Protein AF-A0A3M1SAV1-F1 (afdb_monomer_lite)

pLDDT: mean 75.79, std 13.44, range [55.75, 97.19]

Structure (mmCIF, N/CA/C/O backbone):
data_AF-A0A3M1SAV1-F1
#
_entry.id   AF-A0A3M1SAV1-F1
#
loop_
_atom_site.group_PDB
_atom_site.id
_atom_site.type_symbol
_atom_site.label_atom_id
_atom_site.label_alt_id
_atom_site.label_comp_id
_atom_site.label_asym_id
_atom_site.label_entity_id
_atom_site.label_seq_id
_atom_site.pdbx_PDB_ins_code
_atom_site.Cartn_x
_atom_site.Cartn_y
_atom_site.Cartn_z
_atom_site.occupancy
_atom_site.B_iso_or_equiv
_atom_site.auth_seq_id
_atom_site.auth_comp_id
_atom_site.auth_asym_id
_atom_site.auth_atom_id
_atom_site.pdbx_PDB_model_num
ATOM 1 N N . MET A 1 1 ? -12.743 35.276 10.292 1.00 55.75 1 MET A N 1
ATOM 2 C CA . MET A 1 1 ? -11.396 34.655 10.299 1.00 55.75 1 MET A CA 1
ATOM 3 C C . MET A 1 1 ? -11.082 33.923 11.611 1.00 55.75 1 MET A C 1
ATOM 5 O O . MET A 1 1 ? -10.102 33.199 11.645 1.00 55.75 1 MET A O 1
ATOM 9 N N . SER A 1 2 ? -11.886 34.080 12.674 1.00 58.16 2 SER A N 1
ATOM 10 C CA . SER A 1 2 ? -11.712 33.412 13.976 1.00 58.16 2 SER A CA 1
ATOM 11 C C . SER A 1 2 ? -12.417 32.052 14.113 1.00 58.16 2 SER A C 1
ATOM 13 O O . SER A 1 2 ? -12.016 31.282 14.974 1.00 58.16 2 SER A O 1
ATOM 15 N N . ASP A 1 3 ? -13.405 31.728 13.267 1.00 61.44 3 ASP A N 1
ATOM 16 C CA . ASP A 1 3 ? -14.136 30.444 13.338 1.00 61.44 3 ASP A CA 1
ATOM 17 C C . ASP A 1 3 ? -13.271 29.222 12.984 1.00 61.44 3 ASP A C 1
ATOM 19 O O . ASP A 1 3 ? -13.368 28.193 13.641 1.00 61.44 3 ASP A O 1
ATOM 23 N N . PHE A 1 4 ? -12.360 29.341 12.009 1.00 60.75 4 PHE A N 1
ATOM 24 C CA . PHE A 1 4 ? -11.517 28.216 11.566 1.00 60.75 4 PHE A CA 1
ATOM 25 C C . PHE A 1 4 ? -10.621 27.651 12.680 1.00 60.75 4 PHE A C 1
ATOM 27 O O . PHE A 1 4 ? -10.431 26.443 12.767 1.00 60.75 4 PHE A O 1
ATOM 34 N N . PHE A 1 5 ? -10.091 28.512 13.554 1.00 61.09 5 PHE A N 1
ATOM 35 C CA . PHE A 1 5 ? -9.214 28.077 14.645 1.00 61.09 5 PHE A CA 1
ATOM 36 C C . PHE A 1 5 ? -9.990 27.425 15.794 1.00 61.09 5 PHE A C 1
ATOM 38 O O . PHE A 1 5 ? -9.451 26.561 16.478 1.00 61.09 5 PHE A O 1
ATOM 45 N N . GLN A 1 6 ? -11.250 27.820 15.999 1.00 60.31 6 GLN A N 1
ATOM 46 C CA . GLN A 1 6 ? -12.087 27.277 17.064 1.00 60.31 6 GLN A CA 1
ATOM 47 C C . GLN A 1 6 ? -12.635 25.894 16.686 1.00 60.31 6 GLN A C 1
ATOM 49 O O . GLN A 1 6 ? -12.670 25.007 17.538 1.00 60.31 6 GLN A O 1
ATOM 54 N N . ASP A 1 7 ? -12.964 25.679 15.408 1.00 59.69 7 ASP A N 1
ATOM 55 C CA . ASP A 1 7 ? -13.302 24.353 14.886 1.00 59.69 7 ASP A CA 1
ATOM 56 C C . ASP A 1 7 ? -12.112 23.387 14.997 1.00 59.69 7 ASP A C 1
ATOM 58 O O . ASP A 1 7 ? -12.280 22.293 15.529 1.00 59.69 7 ASP A O 1
ATOM 62 N N . ASP A 1 8 ? -10.894 23.790 14.619 1.00 59.59 8 ASP A N 1
ATOM 63 C CA . ASP A 1 8 ? -9.691 22.949 14.763 1.00 59.59 8 ASP A CA 1
ATOM 64 C C . ASP A 1 8 ? -9.362 22.608 16.234 1.00 59.59 8 ASP A C 1
ATOM 66 O O . ASP A 1 8 ? -8.968 21.481 16.554 1.00 59.59 8 ASP A O 1
ATOM 70 N N . GLU A 1 9 ? -9.566 23.545 17.165 1.00 57.91 9 GLU A N 1
ATOM 71 C CA . GLU A 1 9 ? -9.299 23.346 18.598 1.00 57.91 9 GLU A CA 1
ATOM 72 C C . GLU A 1 9 ? -10.371 22.466 19.281 1.00 57.91 9 GLU A C 1
ATOM 74 O O . GLU A 1 9 ? -10.061 21.640 20.151 1.00 57.91 9 GLU A O 1
ATOM 79 N N . VAL A 1 10 ? -11.632 22.564 18.839 1.00 57.69 10 VAL A N 1
ATOM 80 C CA . VAL A 1 10 ? -12.720 21.652 19.233 1.00 57.69 10 VAL A CA 1
ATOM 81 C C . VAL A 1 10 ? -12.512 20.264 18.619 1.00 57.69 10 VAL A C 1
ATOM 83 O O . VAL A 1 10 ? -12.703 19.261 19.312 1.00 57.69 10 VAL A O 1
ATOM 86 N N . LEU A 1 11 ? -12.042 20.178 17.371 1.00 61.28 11 LEU A N 1
ATOM 87 C CA . LEU A 1 11 ? -11.702 18.922 16.699 1.00 61.28 11 LEU A CA 1
ATOM 88 C C . LEU A 1 11 ? -10.524 18.208 17.373 1.00 61.28 11 LEU A C 1
ATOM 90 O O . LEU A 1 11 ? -10.575 16.991 17.536 1.00 61.28 11 LEU A O 1
ATOM 94 N N . GLY A 1 12 ? -9.515 18.934 17.863 1.00 61.47 12 GLY A N 1
ATOM 95 C CA . GLY A 1 12 ? -8.405 18.362 18.633 1.00 61.47 12 GLY A CA 1
ATOM 96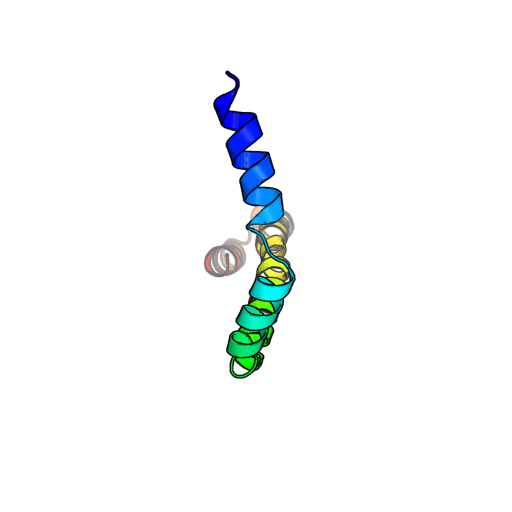 C C . GLY A 1 12 ? -8.836 17.683 19.943 1.00 61.47 12 GLY A C 1
ATOM 97 O O . GLY A 1 12 ? -8.262 16.664 20.328 1.00 61.47 12 GLY A O 1
ATOM 98 N N . LYS A 1 13 ? -9.884 18.194 20.612 1.00 60.09 13 LYS A N 1
ATOM 99 C CA . LYS A 1 13 ? -10.508 17.557 21.792 1.00 60.09 13 LYS A CA 1
ATOM 100 C C . LYS A 1 13 ? -11.542 16.482 21.436 1.00 60.09 13 LYS A C 1
ATOM 102 O O . LYS A 1 13 ? -11.713 15.540 22.209 1.00 60.09 13 LYS A O 1
ATOM 107 N N . ALA A 1 14 ? -12.236 16.617 20.306 1.00 60.66 14 ALA A N 1
ATOM 108 C CA . ALA A 1 14 ? -13.247 15.668 19.833 1.00 60.66 14 ALA A CA 1
ATOM 109 C C . ALA A 1 14 ? -12.644 14.445 19.122 1.00 60.66 14 ALA A C 1
ATOM 111 O O . ALA A 1 14 ? -13.260 13.376 19.108 1.00 60.66 14 ALA A O 1
ATOM 112 N N . TYR A 1 15 ? -11.416 14.552 18.604 1.00 68.25 15 TYR A N 1
ATOM 113 C CA . TYR A 1 15 ? -10.581 13.416 18.225 1.00 68.25 15 TYR A CA 1
ATOM 114 C C . TYR A 1 15 ? -10.068 12.720 19.490 1.00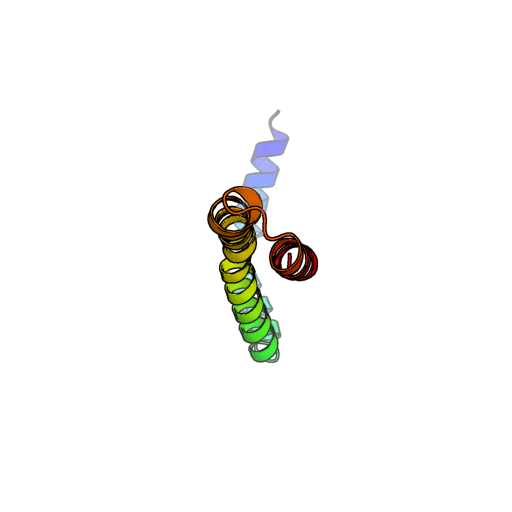 68.25 15 TYR A C 1
ATOM 116 O O . TYR A 1 15 ? -8.880 12.690 19.813 1.00 68.25 15 TYR A O 1
ATOM 124 N N . ASP A 1 16 ? -11.003 12.171 20.261 1.00 81.69 16 ASP A N 1
ATOM 125 C CA . ASP A 1 16 ? -10.691 11.432 21.463 1.00 81.69 16 ASP A CA 1
ATOM 126 C C . ASP A 1 16 ? -9.980 10.142 21.037 1.00 81.69 16 ASP A C 1
ATOM 128 O O . ASP A 1 16 ? -10.587 9.166 20.585 1.00 81.69 16 ASP A O 1
ATOM 132 N N . SER A 1 17 ? -8.652 10.137 21.151 1.00 79.69 17 SER A N 1
ATOM 133 C CA . SER A 1 17 ? -7.809 8.966 20.885 1.00 79.69 17 SER A CA 1
ATOM 134 C C . SER A 1 17 ? -8.306 7.718 21.634 1.00 79.69 17 SER A C 1
ATOM 136 O O . SER A 1 17 ? -8.148 6.588 21.157 1.00 79.69 17 SER A O 1
ATOM 138 N N . ARG A 1 18 ? -8.999 7.904 22.769 1.00 81.69 18 ARG A N 1
ATOM 139 C CA . ARG A 1 18 ? -9.681 6.846 23.518 1.00 81.69 18 ARG A CA 1
ATOM 140 C C . ARG A 1 18 ? -10.890 6.289 22.768 1.00 81.69 18 ARG A C 1
ATOM 142 O O . ARG A 1 18 ? -11.064 5.068 22.744 1.00 81.69 18 ARG A O 1
ATOM 149 N N . LEU A 1 19 ? -11.707 7.142 22.151 1.00 81.50 19 LEU A N 1
ATOM 150 C CA . LEU A 1 19 ? -12.818 6.742 21.283 1.00 81.50 19 LEU A CA 1
ATOM 151 C C . LEU A 1 19 ? -12.288 6.008 20.048 1.00 81.50 19 LEU A C 1
ATOM 153 O O . LEU A 1 19 ? -12.776 4.928 19.715 1.00 81.50 19 LEU A O 1
ATOM 157 N N . MET A 1 20 ? -11.223 6.524 19.438 1.00 86.19 20 MET A N 1
ATOM 158 C CA . MET A 1 20 ? -10.630 5.921 18.247 1.00 86.19 20 MET A CA 1
ATOM 159 C C . MET A 1 20 ? -10.048 4.530 18.542 1.00 86.19 20 MET A C 1
ATOM 161 O O . MET A 1 20 ? -10.265 3.576 17.796 1.00 86.19 20 MET A O 1
ATOM 165 N N . LYS A 1 21 ? -9.448 4.342 19.725 1.00 83.25 21 LYS A N 1
ATOM 166 C CA . LYS A 1 21 ? -9.029 3.020 20.221 1.00 83.25 21 LYS A CA 1
ATOM 167 C C . LYS A 1 21 ? -10.205 2.057 20.439 1.00 83.25 21 LYS A C 1
ATOM 169 O O . LYS A 1 21 ? -10.048 0.850 20.243 1.00 83.25 21 LYS A O 1
ATOM 174 N N . ARG A 1 22 ? -11.388 2.554 20.828 1.00 85.31 22 ARG A N 1
ATOM 175 C CA . ARG A 1 22 ? -12.611 1.730 20.930 1.00 85.31 22 ARG A CA 1
ATOM 176 C C . ARG A 1 22 ? -13.118 1.322 19.550 1.00 85.31 22 ARG A C 1
ATOM 178 O O . ARG A 1 22 ? -13.479 0.163 19.385 1.00 85.31 22 ARG A O 1
ATOM 185 N N . LEU A 1 23 ? -13.075 2.214 18.563 1.00 85.12 23 LEU A N 1
ATOM 186 C CA . LEU A 1 23 ? -13.429 1.897 17.175 1.00 85.12 23 LEU A CA 1
ATOM 187 C C . LEU A 1 23 ? -12.489 0.845 16.579 1.00 85.12 23 LEU A C 1
ATOM 189 O O . LEU A 1 23 ? -12.952 -0.168 16.060 1.00 85.12 23 LEU A O 1
ATOM 193 N N . LEU A 1 24 ? -11.178 0.989 16.782 1.00 85.12 24 LEU A N 1
ATOM 194 C CA . LEU A 1 24 ? -10.188 -0.015 16.373 1.00 85.12 24 LEU A CA 1
ATOM 195 C C . LEU A 1 24 ? -10.429 -1.393 17.018 1.00 85.12 24 LEU A C 1
ATOM 197 O O . LEU A 1 24 ? -10.104 -2.423 16.426 1.00 85.12 24 LEU A O 1
ATOM 201 N N . LYS A 1 25 ? -11.047 -1.454 18.208 1.00 86.75 25 LYS A N 1
ATOM 202 C CA . LYS A 1 25 ? -11.456 -2.724 18.830 1.00 86.75 25 LYS A CA 1
ATOM 203 C C . LYS A 1 25 ? -12.590 -3.412 18.061 1.00 86.75 25 LYS A C 1
ATOM 205 O O . LYS A 1 25 ? -12.598 -4.636 18.025 1.00 86.75 25 LYS A O 1
ATOM 210 N N . TYR A 1 26 ? -13.501 -2.670 17.431 1.00 85.00 26 TYR A N 1
ATOM 211 C CA . TYR A 1 26 ? -14.532 -3.240 16.550 1.00 85.00 26 TYR A CA 1
ATOM 212 C C . TYR A 1 26 ? -13.978 -3.679 15.194 1.00 85.00 26 TYR A C 1
ATOM 214 O O . TYR A 1 26 ? -14.539 -4.560 14.552 1.00 85.00 26 TYR A O 1
ATOM 222 N N . VAL A 1 27 ? -12.841 -3.114 14.793 1.00 84.44 27 VAL A N 1
ATOM 223 C CA . VAL A 1 27 ? -12.112 -3.502 13.583 1.00 84.44 27 VAL A CA 1
ATOM 224 C C . VAL A 1 27 ? -11.285 -4.785 13.790 1.00 84.44 27 VAL A C 1
ATOM 226 O O . VAL A 1 27 ? -10.997 -5.490 12.826 1.00 84.44 27 VAL A O 1
ATOM 229 N N . ARG A 1 28 ? -10.963 -5.158 15.042 1.00 82.88 28 ARG A N 1
ATOM 230 C CA . ARG A 1 28 ? -10.219 -6.390 15.390 1.00 82.88 28 ARG A CA 1
ATOM 231 C C . ARG A 1 28 ? -10.656 -7.674 14.663 1.00 82.88 28 ARG A C 1
ATOM 233 O O . ARG A 1 28 ? -9.767 -8.342 14.145 1.00 82.88 28 ARG A O 1
ATOM 240 N N . PRO A 1 29 ? -11.948 -8.051 14.591 1.00 86.50 29 PRO A N 1
ATOM 241 C CA . PRO A 1 29 ? -12.356 -9.271 13.887 1.00 86.50 29 PRO A CA 1
ATOM 242 C C . PRO A 1 29 ? -12.031 -9.254 12.382 1.00 86.50 29 PRO A C 1
ATOM 244 O O . PRO A 1 29 ? -11.922 -10.315 11.779 1.00 86.50 29 PRO A O 1
ATOM 247 N N . TYR A 1 30 ? -11.812 -8.078 11.785 1.00 88.19 30 TYR A N 1
ATOM 248 C CA . TYR A 1 30 ? -11.468 -7.907 10.370 1.00 88.19 30 TYR A CA 1
ATOM 249 C C . TYR A 1 30 ? -9.970 -7.664 10.130 1.00 88.19 30 TYR A C 1
ATOM 251 O O . TYR A 1 30 ? -9.572 -7.323 9.016 1.00 88.19 30 TYR A O 1
ATOM 259 N N . GLN A 1 31 ? -9.114 -7.857 11.142 1.00 87.19 31 GLN A N 1
ATOM 260 C CA . GLN A 1 31 ? -7.668 -7.642 11.012 1.00 87.19 31 GLN A CA 1
ATOM 261 C C . GLN A 1 31 ? -7.037 -8.467 9.889 1.00 87.19 31 GLN A C 1
ATOM 263 O O . GLN A 1 31 ? -6.142 -7.964 9.219 1.00 87.19 31 GLN A O 1
ATOM 268 N N . GLY A 1 32 ? -7.532 -9.681 9.626 1.00 92.94 32 GLY A N 1
ATOM 269 C CA . GLY A 1 32 ? -7.063 -10.497 8.502 1.00 92.94 32 GLY A CA 1
ATOM 270 C C . GLY A 1 32 ? -7.263 -9.809 7.148 1.00 92.94 32 GLY A C 1
ATOM 271 O O . GLY A 1 32 ? -6.328 -9.737 6.356 1.00 92.94 32 GLY A O 1
ATOM 272 N N . TYR A 1 33 ? -8.441 -9.225 6.912 1.00 93.44 33 TYR A N 1
ATOM 273 C CA . TYR A 1 33 ? -8.732 -8.484 5.680 1.00 93.44 33 TYR A CA 1
ATOM 274 C C . TYR A 1 33 ? -7.900 -7.210 5.560 1.00 93.44 33 TYR A C 1
ATOM 276 O O . TYR A 1 33 ? -7.449 -6.878 4.471 1.00 93.44 33 TYR A O 1
ATOM 284 N N . ILE A 1 34 ? -7.659 -6.513 6.671 1.00 92.06 34 ILE A N 1
ATOM 285 C CA . ILE A 1 34 ? -6.828 -5.304 6.677 1.00 92.06 34 ILE A CA 1
ATOM 286 C C . ILE A 1 34 ? -5.37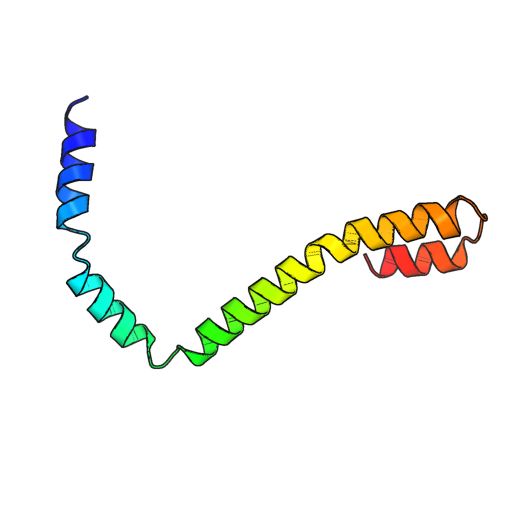4 -5.645 6.376 1.00 92.06 34 ILE A C 1
ATOM 288 O O . ILE A 1 34 ? -4.755 -4.984 5.552 1.00 92.06 34 ILE A O 1
ATOM 292 N N . ILE A 1 35 ? -4.835 -6.690 7.003 1.00 94.31 35 ILE A N 1
ATOM 293 C CA . ILE A 1 35 ? -3.474 -7.157 6.730 1.00 94.31 35 ILE A CA 1
ATOM 294 C C . ILE A 1 35 ? -3.359 -7.589 5.269 1.00 94.31 35 ILE A C 1
ATOM 296 O O . ILE A 1 35 ? -2.400 -7.209 4.604 1.00 94.31 35 ILE A O 1
ATOM 300 N N . LEU A 1 36 ? -4.351 -8.317 4.749 1.00 96.19 36 LEU A N 1
ATOM 301 C CA . LEU A 1 36 ? -4.390 -8.712 3.344 1.00 96.19 36 LEU A CA 1
ATOM 302 C C . LEU A 1 36 ? -4.430 -7.491 2.414 1.00 96.19 36 LEU A C 1
ATOM 304 O O . LEU A 1 36 ? -3.677 -7.444 1.448 1.00 96.19 36 LEU A O 1
ATOM 308 N N . ALA A 1 37 ? -5.256 -6.489 2.718 1.00 95.44 37 ALA A N 1
ATOM 309 C CA . ALA A 1 37 ? -5.349 -5.257 1.940 1.00 95.44 37 ALA A CA 1
ATOM 310 C C . ALA A 1 37 ? -4.036 -4.461 1.960 1.00 95.44 37 ALA A C 1
ATOM 312 O O . ALA A 1 37 ? -3.584 -4.005 0.915 1.00 95.44 37 ALA A O 1
ATOM 313 N N . ILE A 1 38 ? -3.395 -4.336 3.126 1.00 95.94 38 ILE A N 1
ATOM 314 C CA . ILE A 1 38 ? -2.082 -3.692 3.266 1.00 95.94 38 ILE A CA 1
ATOM 315 C C . ILE A 1 38 ? -1.030 -4.459 2.464 1.00 95.94 38 ILE A C 1
ATOM 317 O O . ILE A 1 38 ? -0.256 -3.855 1.729 1.00 95.94 38 ILE A O 1
ATOM 321 N N . PHE A 1 39 ? -1.018 -5.787 2.563 1.00 97.19 39 PHE A N 1
ATOM 322 C CA . PHE A 1 39 ? -0.094 -6.628 1.812 1.00 97.19 39 PHE A CA 1
ATOM 323 C C . PHE A 1 39 ? -0.283 -6.467 0.298 1.00 97.19 39 PHE A C 1
ATOM 325 O O . PHE A 1 39 ? 0.682 -6.209 -0.415 1.00 97.19 39 PHE A O 1
ATOM 332 N N . LEU A 1 40 ? -1.526 -6.536 -0.188 1.00 96.31 40 LEU A N 1
ATOM 333 C CA . LEU A 1 40 ? -1.872 -6.294 -1.592 1.00 96.31 40 LEU A CA 1
ATOM 334 C C . LEU A 1 40 ? -1.447 -4.898 -2.050 1.00 96.31 40 LEU A C 1
ATOM 336 O O . LEU A 1 40 ? -0.940 -4.746 -3.158 1.00 96.31 40 LEU A O 1
ATOM 340 N N . ASN A 1 41 ? -1.617 -3.886 -1.201 1.00 96.69 41 ASN A N 1
ATOM 341 C CA . ASN A 1 41 ? -1.190 -2.526 -1.497 1.00 96.69 41 ASN A CA 1
ATOM 342 C C . ASN A 1 41 ? 0.335 -2.439 -1.667 1.00 96.69 41 ASN A C 1
ATOM 344 O O . ASN A 1 41 ? 0.800 -1.906 -2.669 1.00 96.69 41 ASN A O 1
ATOM 348 N N . ILE A 1 42 ? 1.107 -3.054 -0.764 1.00 96.12 42 ILE A N 1
ATOM 349 C CA . ILE A 1 42 ? 2.574 -3.120 -0.865 1.00 96.12 42 ILE A CA 1
ATOM 350 C C . ILE A 1 42 ? 3.002 -3.842 -2.144 1.00 9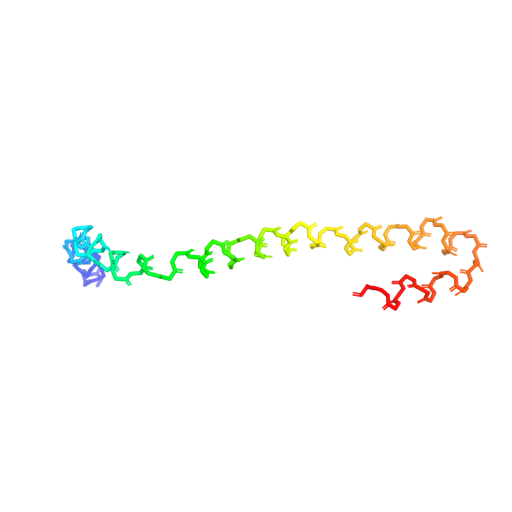6.12 42 ILE A C 1
ATOM 352 O O . ILE A 1 42 ? 3.877 -3.359 -2.857 1.00 96.12 42 ILE A O 1
ATOM 356 N N . VAL A 1 43 ? 2.378 -4.981 -2.457 1.00 95.56 43 VAL A N 1
ATOM 357 C CA . VAL A 1 43 ? 2.642 -5.717 -3.702 1.00 95.56 43 VAL A CA 1
ATOM 358 C C . VAL A 1 43 ? 2.345 -4.836 -4.915 1.00 95.56 43 VAL A C 1
ATOM 360 O O . VAL A 1 43 ? 3.144 -4.784 -5.842 1.00 95.56 43 VAL A O 1
ATOM 363 N N . THR A 1 44 ? 1.238 -4.096 -4.893 1.00 93.25 44 THR A N 1
ATOM 364 C CA . THR A 1 44 ? 0.849 -3.198 -5.988 1.00 93.25 44 THR A CA 1
ATOM 365 C C . THR A 1 44 ? 1.868 -2.074 -6.163 1.00 93.25 44 THR A C 1
ATOM 367 O O . THR A 1 44 ? 2.352 -1.872 -7.272 1.00 93.25 44 THR A O 1
ATOM 370 N N . ALA A 1 45 ? 2.273 -1.418 -5.074 1.00 92.62 45 ALA A N 1
ATOM 371 C CA . ALA A 1 45 ? 3.312 -0.390 -5.081 1.00 92.62 45 ALA A CA 1
ATOM 372 C C . ALA A 1 45 ? 4.669 -0.930 -5.571 1.00 92.62 45 ALA A C 1
ATOM 374 O O . ALA A 1 45 ? 5.397 -0.244 -6.281 1.00 92.62 45 ALA A O 1
ATOM 375 N N . ALA A 1 46 ? 5.008 -2.182 -5.249 1.00 89.81 46 ALA A N 1
ATOM 376 C CA . ALA A 1 46 ? 6.203 -2.841 -5.775 1.00 89.81 46 ALA A CA 1
ATOM 377 C C . ALA A 1 46 ? 6.086 -3.203 -7.269 1.00 89.81 46 ALA A C 1
ATOM 379 O O . ALA A 1 46 ? 7.106 -3.307 -7.950 1.00 89.81 46 ALA A O 1
ATOM 380 N N . LEU A 1 47 ? 4.867 -3.377 -7.792 1.00 89.25 47 LEU A N 1
ATOM 381 C CA . LEU A 1 47 ? 4.602 -3.625 -9.212 1.00 89.25 47 LEU A CA 1
ATOM 382 C C . LEU A 1 47 ? 4.572 -2.339 -10.056 1.00 89.25 47 LEU A C 1
ATOM 384 O O . LEU A 1 47 ? 4.857 -2.401 -11.249 1.00 89.25 47 LEU A O 1
ATOM 388 N N . GLU A 1 48 ? 4.287 -1.171 -9.479 1.00 86.75 48 GLU A N 1
ATOM 389 C CA . GLU A 1 48 ? 4.344 0.119 -10.187 1.00 86.75 48 GLU A CA 1
ATOM 390 C C . GLU A 1 48 ? 5.665 0.368 -10.950 1.00 86.75 48 GLU A C 1
ATOM 392 O O . GLU A 1 48 ? 5.599 0.735 -12.129 1.00 86.75 48 GLU A O 1
ATOM 397 N N . PRO A 1 49 ? 6.865 0.122 -10.378 1.00 86.06 49 PRO A N 1
ATOM 398 C CA . PRO A 1 49 ? 8.130 0.294 -11.094 1.00 86.06 49 PRO A CA 1
ATOM 399 C C . PRO A 1 49 ? 8.397 -0.773 -12.167 1.00 86.06 49 PRO A C 1
ATOM 401 O O . PRO A 1 49 ? 9.306 -0.596 -12.981 1.00 86.06 49 PRO A O 1
ATOM 404 N N . VAL A 1 50 ? 7.610 -1.852 -12.235 1.00 84.88 50 VAL A N 1
ATOM 405 C CA . VAL A 1 50 ? 7.760 -2.875 -13.283 1.00 84.88 50 VAL A CA 1
ATOM 406 C C . VAL A 1 50 ? 7.450 -2.282 -14.658 1.00 84.88 50 VAL A C 1
ATOM 408 O O . VAL A 1 50 ? 8.160 -2.572 -15.616 1.00 84.88 50 VAL A O 1
ATOM 411 N N . ARG A 1 51 ? 6.466 -1.379 -14.765 1.00 79.00 51 ARG A N 1
ATOM 412 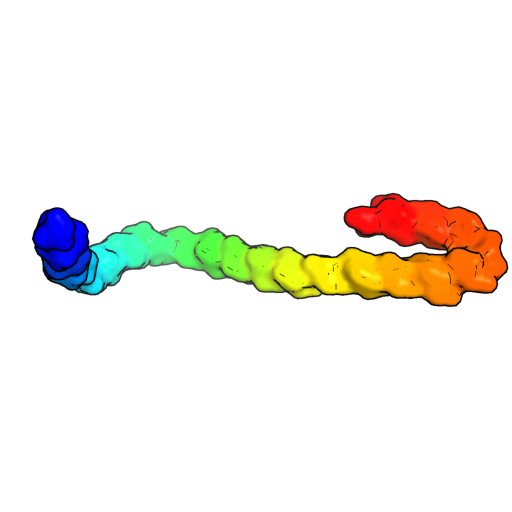C CA . ARG A 1 51 ? 6.114 -0.712 -16.032 1.00 79.00 51 ARG A CA 1
ATOM 413 C C . ARG A 1 51 ? 7.273 0.081 -16.652 1.00 79.00 51 ARG A C 1
ATOM 415 O O . ARG A 1 51 ? 7.650 -0.240 -17.776 1.00 79.00 51 ARG A O 1
ATOM 422 N N . PRO A 1 52 ? 7.888 1.074 -15.976 1.00 82.19 52 PRO A N 1
ATOM 423 C CA . PRO A 1 52 ? 9.014 1.811 -16.551 1.00 82.19 52 PRO A CA 1
ATOM 424 C C . PRO A 1 52 ? 10.236 0.920 -16.803 1.00 82.19 52 PRO A C 1
ATOM 426 O O . PRO A 1 52 ? 10.977 1.164 -17.756 1.00 82.19 52 PRO A O 1
ATOM 429 N N . TYR A 1 53 ? 10.436 -0.134 -16.003 1.00 80.56 53 TYR A N 1
ATOM 430 C CA . TYR A 1 53 ? 11.499 -1.109 -16.245 1.00 80.56 53 TYR A CA 1
ATOM 431 C C . TYR A 1 53 ? 11.276 -1.892 -17.546 1.00 80.56 53 TYR A C 1
ATOM 433 O O . TYR A 1 53 ? 12.184 -1.994 -18.370 1.00 80.56 53 TYR A O 1
ATOM 441 N N . LEU A 1 54 ? 10.057 -2.385 -17.774 1.00 74.25 54 LEU A N 1
ATOM 442 C CA . LEU A 1 54 ? 9.682 -3.056 -19.018 1.00 74.25 54 LEU A CA 1
ATOM 443 C C . LEU A 1 54 ? 9.779 -2.118 -20.223 1.00 74.25 54 LEU A C 1
ATOM 445 O O . LEU A 1 54 ? 10.301 -2.525 -21.257 1.00 74.25 54 LEU A O 1
ATOM 449 N N . THR A 1 55 ? 9.371 -0.852 -20.084 1.00 77.00 55 THR A N 1
ATOM 450 C CA . THR A 1 55 ? 9.549 0.162 -21.134 1.00 77.00 55 THR A CA 1
ATOM 451 C C . THR A 1 55 ? 11.024 0.370 -21.469 1.00 77.00 55 THR A C 1
ATOM 453 O O . THR A 1 55 ? 11.377 0.436 -22.643 1.00 77.00 55 THR A O 1
ATOM 456 N N . LYS A 1 56 ? 11.910 0.414 -20.465 1.00 77.62 56 LYS A N 1
ATOM 457 C CA . LYS A 1 56 ? 13.357 0.504 -20.697 1.00 77.62 56 LYS A CA 1
ATOM 458 C C . LYS A 1 56 ? 13.871 -0.697 -21.496 1.00 77.62 56 LYS A C 1
ATOM 460 O O . LYS A 1 56 ? 14.563 -0.517 -22.490 1.00 77.62 56 LYS A O 1
ATOM 465 N N . VAL A 1 57 ? 13.491 -1.914 -21.101 1.00 75.12 57 VAL A N 1
ATOM 466 C CA . VAL A 1 57 ? 13.873 -3.147 -21.811 1.00 75.12 57 VAL A CA 1
ATOM 467 C C . VAL A 1 57 ? 13.319 -3.170 -23.240 1.00 75.12 57 VAL A C 1
ATOM 469 O O . VAL A 1 57 ? 14.027 -3.586 -24.155 1.00 75.12 57 VAL A O 1
ATOM 472 N N . ALA A 1 58 ? 12.084 -2.706 -23.451 1.00 70.06 58 ALA A N 1
ATOM 473 C CA . ALA A 1 58 ? 11.475 -2.583 -24.774 1.00 70.06 58 ALA A CA 1
ATOM 474 C C . ALA A 1 58 ? 12.295 -1.662 -25.692 1.00 70.06 58 ALA A C 1
ATOM 476 O O . ALA A 1 58 ? 12.596 -2.021 -26.830 1.00 70.06 58 ALA A O 1
ATOM 477 N N . VAL A 1 59 ? 12.698 -0.497 -25.183 1.00 70.12 59 VAL A N 1
ATOM 478 C CA . VAL A 1 59 ? 13.509 0.466 -25.937 1.00 70.12 59 VAL A CA 1
ATOM 479 C C . VAL A 1 59 ? 14.905 -0.098 -26.227 1.00 70.12 59 VAL A C 1
ATOM 481 O O . VAL A 1 59 ? 15.310 -0.138 -27.389 1.00 70.12 59 VAL A O 1
ATOM 484 N N . ASP A 1 60 ? 15.607 -0.591 -25.204 1.00 69.38 60 ASP A N 1
ATOM 485 C CA . ASP A 1 60 ? 17.013 -0.996 -25.318 1.00 69.38 60 ASP A CA 1
ATOM 486 C C . ASP A 1 60 ? 17.203 -2.282 -26.143 1.00 69.38 60 ASP A C 1
ATOM 488 O O . ASP A 1 60 ? 18.146 -2.369 -26.924 1.00 69.38 60 ASP A O 1
ATOM 492 N N . ASN A 1 61 ? 16.320 -3.281 -26.003 1.00 62.59 61 ASN A N 1
ATOM 493 C CA . ASN A 1 61 ? 16.511 -4.593 -26.640 1.00 62.59 61 ASN A CA 1
ATOM 494 C C . ASN A 1 61 ? 15.657 -4.825 -27.891 1.00 62.59 61 ASN A C 1
ATOM 496 O O . ASN A 1 61 ? 16.034 -5.647 -28.720 1.00 62.59 61 ASN A O 1
ATOM 500 N N . TYR A 1 62 ? 14.525 -4.136 -28.057 1.00 62.47 62 TYR A N 1
ATOM 501 C CA . TYR A 1 62 ? 13.622 -4.406 -29.184 1.00 62.47 62 TYR A CA 1
ATOM 502 C C . TYR A 1 62 ? 13.602 -3.278 -30.210 1.00 62.47 62 TYR A C 1
ATOM 504 O O . TYR A 1 62 ? 13.666 -3.551 -31.408 1.00 62.47 62 TYR A O 1
ATOM 512 N N . ILE A 1 63 ? 13.595 -2.015 -29.772 1.00 59.22 63 ILE A N 1
ATOM 513 C CA . ILE A 1 63 ? 13.647 -0.877 -30.702 1.00 59.22 63 ILE A CA 1
ATOM 514 C C . ILE A 1 63 ? 15.051 -0.727 -31.306 1.00 59.22 63 ILE A C 1
ATOM 516 O O . ILE A 1 63 ? 15.166 -0.501 -32.508 1.00 59.22 63 ILE A O 1
ATOM 520 N N . ALA A 1 64 ? 16.118 -0.917 -30.522 1.00 58.59 64 ALA A N 1
ATOM 521 C CA . ALA A 1 64 ? 17.493 -0.788 -31.019 1.00 58.59 64 ALA A CA 1
ATOM 522 C C . ALA A 1 64 ? 17.933 -1.924 -31.969 1.00 58.59 64 ALA A C 1
ATOM 524 O O . ALA A 1 64 ? 18.833 -1.723 -32.783 1.00 58.59 64 ALA A O 1
ATOM 525 N N . ILE A 1 65 ? 17.306 -3.105 -31.877 1.00 58.38 65 ILE A N 1
ATOM 526 C CA . ILE A 1 65 ? 17.674 -4.318 -32.637 1.00 58.38 65 ILE A CA 1
ATOM 527 C C . ILE A 1 6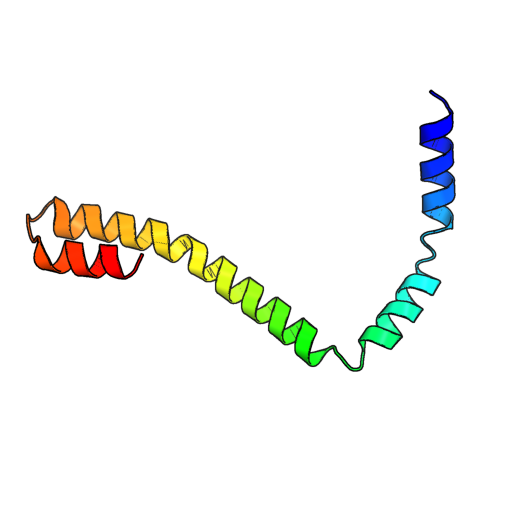5 ? 16.686 -4.598 -33.793 1.00 58.38 65 ILE A C 1
ATOM 529 O O . ILE A 1 65 ? 17.000 -5.356 -34.708 1.00 58.38 65 ILE A O 1
ATOM 533 N N . GLY A 1 66 ? 15.511 -3.953 -33.810 1.00 56.72 66 GLY A N 1
ATOM 534 C CA . GLY A 1 66 ? 14.513 -4.091 -34.880 1.00 56.72 66 GLY A CA 1
ATOM 535 C C . GLY A 1 66 ? 13.635 -5.349 -34.788 1.00 56.72 66 GLY A C 1
ATOM 536 O O . GLY A 1 66 ? 12.951 -5.687 -35.757 1.00 56.72 66 GLY A O 1
ATOM 537 N N . ASP A 1 67 ? 13.622 -6.043 -33.644 1.00 63.88 67 ASP A N 1
ATOM 538 C CA . ASP A 1 67 ? 12.787 -7.231 -33.432 1.00 63.88 67 ASP A CA 1
ATOM 539 C C . ASP A 1 67 ? 11.365 -6.845 -32.993 1.00 63.88 67 ASP A C 1
ATOM 541 O O . ASP A 1 67 ? 11.060 -6.571 -31.829 1.00 63.88 67 ASP A O 1
ATOM 545 N N . SER A 1 68 ? 10.470 -6.833 -33.975 1.00 58.78 68 SER A N 1
ATOM 546 C CA . SER A 1 68 ? 9.066 -6.442 -33.840 1.00 58.78 68 SER A CA 1
ATOM 547 C C . SER A 1 68 ? 8.209 -7.454 -33.070 1.00 58.78 68 SER A C 1
ATOM 549 O O . SER A 1 68 ? 7.173 -7.070 -32.525 1.00 58.78 68 SER A O 1
ATOM 551 N N . LYS A 1 69 ? 8.614 -8.730 -32.968 1.00 65.56 69 LYS A N 1
ATOM 552 C CA . LYS A 1 69 ? 7.798 -9.761 -32.299 1.00 65.56 69 LYS A CA 1
ATOM 553 C C . LYS A 1 69 ? 7.878 -9.677 -30.780 1.00 65.56 69 LYS A C 1
ATOM 555 O O . LYS A 1 69 ? 6.847 -9.769 -30.114 1.00 65.56 69 LYS A O 1
ATOM 560 N N . GLY A 1 70 ? 9.068 -9.474 -30.221 1.00 63.38 70 GLY A N 1
ATOM 561 C CA . GLY A 1 70 ? 9.201 -9.345 -28.770 1.00 63.38 70 GLY A CA 1
ATOM 562 C C . GLY A 1 70 ? 8.772 -7.974 -28.233 1.00 63.38 70 GLY A C 1
ATOM 563 O O . GLY A 1 70 ? 8.295 -7.894 -27.101 1.00 63.38 70 GLY A O 1
ATOM 564 N N . LEU A 1 71 ? 8.780 -6.932 -29.077 1.00 64.06 71 LEU A N 1
ATOM 565 C CA . LEU A 1 71 ? 8.175 -5.638 -28.751 1.00 64.06 71 LEU A CA 1
ATOM 566 C C . LEU A 1 71 ? 6.665 -5.772 -28.475 1.00 64.06 71 LEU A C 1
ATOM 568 O O . LEU A 1 71 ? 6.170 -5.247 -27.479 1.00 64.06 71 LEU A O 1
ATOM 572 N N . ILE A 1 72 ? 5.943 -6.532 -29.310 1.00 66.50 72 ILE A N 1
ATOM 573 C CA . ILE A 1 72 ? 4.502 -6.784 -29.134 1.00 66.50 72 ILE A CA 1
ATOM 574 C C . ILE A 1 72 ? 4.226 -7.536 -27.825 1.00 66.50 72 ILE A C 1
ATOM 576 O O . ILE A 1 72 ? 3.266 -7.210 -27.133 1.00 66.50 72 ILE A O 1
ATOM 580 N N . SER A 1 73 ? 5.073 -8.496 -27.440 1.00 67.25 73 SER A N 1
ATOM 581 C CA . SER A 1 73 ? 4.879 -9.256 -26.197 1.00 67.25 73 SER A CA 1
ATOM 582 C C . SER A 1 73 ? 5.071 -8.412 -24.933 1.00 67.25 73 SER A C 1
ATOM 584 O O . SER A 1 73 ? 4.415 -8.691 -23.933 1.00 67.25 73 SER A O 1
ATOM 586 N N . ILE A 1 74 ? 5.944 -7.395 -24.956 1.00 66.38 74 ILE A N 1
ATOM 587 C CA . ILE A 1 74 ? 6.117 -6.470 -23.824 1.00 66.38 74 ILE A CA 1
ATOM 588 C C . ILE A 1 74 ? 4.989 -5.440 -23.783 1.00 66.38 74 ILE A C 1
ATOM 590 O O . ILE A 1 74 ? 4.467 -5.168 -22.708 1.00 66.38 74 ILE A O 1
ATOM 594 N N . ILE A 1 75 ? 4.565 -4.915 -24.938 1.00 66.75 75 ILE A N 1
ATOM 595 C CA . ILE A 1 75 ? 3.420 -3.994 -25.022 1.00 66.75 75 ILE A CA 1
ATOM 596 C C . ILE A 1 75 ? 2.140 -4.656 -24.502 1.00 66.75 75 ILE A C 1
ATOM 598 O O . ILE A 1 75 ? 1.348 -3.999 -23.843 1.00 66.75 75 ILE A O 1
ATOM 602 N N . LEU A 1 76 ? 1.940 -5.948 -24.771 1.00 66.19 76 LEU A N 1
ATOM 603 C CA . LEU A 1 76 ? 0.755 -6.685 -24.321 1.00 66.19 76 LEU A CA 1
ATOM 604 C C . LEU A 1 76 ? 0.786 -7.021 -22.817 1.00 66.19 76 LEU A C 1
ATOM 606 O O . LEU A 1 76 ? -0.242 -7.381 -22.250 1.00 66.19 76 LEU A O 1
ATOM 610 N N . LEU A 1 77 ? 1.963 -6.929 -22.187 1.00 67.19 77 LEU A N 1
ATOM 611 C CA . LEU A 1 77 ? 2.185 -7.206 -20.766 1.00 67.19 77 LEU A CA 1
ATOM 612 C C . LEU A 1 77 ? 2.178 -5.934 -19.892 1.00 67.19 77 LEU A C 1
ATOM 614 O O . LEU A 1 77 ? 2.013 -6.042 -18.676 1.00 67.19 77 LEU A O 1
ATOM 618 N N . ILE A 1 78 ? 2.362 -4.754 -20.497 1.00 62.62 78 ILE A N 1
ATOM 619 C CA . ILE A 1 78 ? 2.246 -3.426 -19.861 1.00 62.62 78 ILE A CA 1
ATOM 620 C C . ILE A 1 78 ? 0.772 -3.032 -19.704 1.00 62.62 78 ILE A C 1
ATOM 622 O O . ILE A 1 78 ? 0.434 -2.506 -18.611 1.00 62.62 78 ILE A O 1
#

Sequence (78 aa):
MSDFFQDDEVLGKAYDSRLMKRLLKYVRPYQGYIILAIFLNIVTAALEPVRPYLTKVAVDNYIAIGDSKGLISIILLI

Secondary structure (DSSP, 8-state):
--HHHHHHHHHHHHS-HHHHHHHHHHHGGGHHHHHHHHHHHHHHHHHTTHHHHHHHHIIIIIITTT-HHHHHHHHTT-

Foldseek 3Di:
DPPVVVVVVVVVVVPPVVVVVVVVVVCVVVVVVVVVVVVVVVVVVVCVVVLVVLVVCLCPPPVVVVPPPVNVVSVVVD

Radius of gyration: 24.59 Å; chains: 1; bounding box: 32×45×58 Å